Protein AF-A0A6C0GVQ3-F1 (afdb_monomer_lite)

pLDDT: mean 72.8, std 18.74, range [31.38, 94.62]

Radius of gyration: 15.41 Å; chains: 1; bounding box: 32×29×42 Å

Sequence (89 aa):
MKVPSSIDRLISFNLANGQLFTEDKLICEQRVILVVNNFAYAIKNKSRKELTAIKNKILQDYKENPSKAYFFIHVLRIVDEQLKKLVTG

Organism: NCBI:txid2704465

Structure (mmCIF, N/CA/C/O backbone):
data_AF-A0A6C0GVQ3-F1
#
_entry.id   AF-A0A6C0GVQ3-F1
#
loop_
_atom_site.group_PDB
_atom_site.id
_atom_site.type_symbol
_atom_site.label_atom_id
_atom_site.label_alt_id
_atom_site.label_comp_id
_atom_site.label_asym_id
_atom_site.label_entity_id
_atom_site.label_seq_id
_atom_site.pdbx_PDB_ins_code
_atom_site.Cartn_x
_atom_site.Cartn_y
_atom_site.Cartn_z
_atom_site.occupancy
_atom_site.B_iso_or_equiv
_atom_site.auth_seq_id
_atom_site.auth_comp_id
_atom_site.auth_asym_id
_atom_site.auth_atom_id
_atom_site.pdbx_PDB_model_num
ATOM 1 N N . MET A 1 1 ? 4.189 -18.205 -7.005 1.00 34.34 1 MET A N 1
ATOM 2 C CA . MET A 1 1 ? 4.937 -17.476 -8.056 1.00 34.34 1 MET A CA 1
ATOM 3 C C . MET A 1 1 ? 5.645 -16.284 -7.422 1.00 34.34 1 MET A C 1
ATOM 5 O O . MET A 1 1 ? 4.967 -15.443 -6.849 1.00 34.34 1 MET A O 1
ATOM 9 N N . LYS A 1 2 ? 6.984 -1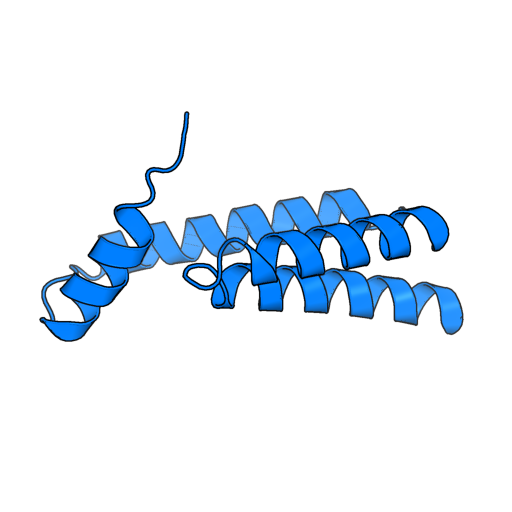6.234 -7.452 1.00 31.38 2 LYS A N 1
ATOM 10 C CA . LYS A 1 2 ? 7.765 -15.060 -7.019 1.00 31.38 2 LYS A CA 1
ATOM 11 C C . LYS A 1 2 ? 7.833 -14.094 -8.204 1.00 31.38 2 LYS A C 1
ATOM 13 O O . LYS A 1 2 ? 8.330 -14.497 -9.247 1.00 31.38 2 LYS A O 1
ATOM 18 N N . VAL A 1 3 ? 7.318 -12.870 -8.070 1.00 35.69 3 VAL A N 1
ATOM 19 C CA . VAL A 1 3 ? 7.540 -11.803 -9.064 1.00 35.69 3 VAL A CA 1
ATOM 20 C C . VAL A 1 3 ? 9.034 -11.471 -9.005 1.00 35.69 3 VAL A C 1
ATOM 22 O O . VAL A 1 3 ? 9.489 -11.004 -7.955 1.00 35.69 3 VAL A O 1
ATOM 25 N N . PRO A 1 4 ? 9.829 -11.794 -10.037 1.00 36.59 4 PRO A N 1
ATOM 26 C CA . PRO A 1 4 ? 11.267 -11.622 -9.953 1.00 36.59 4 PRO A CA 1
ATOM 27 C C . PRO A 1 4 ? 11.605 -10.128 -9.944 1.00 36.59 4 PRO A C 1
ATOM 29 O O . PRO A 1 4 ? 10.984 -9.328 -10.644 1.00 36.59 4 PRO A O 1
ATOM 32 N N . SER A 1 5 ? 12.626 -9.761 -9.164 1.00 48.31 5 SER A N 1
ATOM 33 C CA . SER A 1 5 ? 13.209 -8.410 -9.063 1.00 48.31 5 SER A CA 1
ATOM 34 C C . SER A 1 5 ? 13.734 -7.855 -10.393 1.00 48.31 5 SER A C 1
ATOM 36 O O . SER A 1 5 ? 14.164 -6.705 -10.462 1.00 48.31 5 SER A O 1
ATOM 38 N N . SER A 1 6 ? 13.690 -8.662 -11.453 1.00 53.88 6 SER A N 1
ATOM 39 C CA . SER A 1 6 ? 13.985 -8.251 -12.810 1.00 53.88 6 SER A CA 1
ATOM 40 C C . SER A 1 6 ? 12.874 -7.418 -13.433 1.00 53.88 6 SER A C 1
ATOM 42 O O . SER A 1 6 ? 13.232 -6.579 -14.235 1.00 53.88 6 SER A O 1
ATOM 44 N N . ILE A 1 7 ? 11.586 -7.562 -13.085 1.00 49.06 7 ILE A N 1
ATOM 45 C CA . ILE A 1 7 ? 10.501 -6.886 -13.831 1.00 49.06 7 ILE A CA 1
ATOM 46 C C . ILE A 1 7 ? 10.553 -5.362 -13.676 1.00 49.06 7 ILE A C 1
ATOM 48 O O . ILE A 1 7 ? 10.552 -4.673 -14.685 1.00 49.06 7 ILE A O 1
ATOM 52 N N . ASP A 1 8 ? 10.705 -4.820 -12.465 1.00 49.47 8 ASP A N 1
ATOM 53 C CA . ASP A 1 8 ? 10.804 -3.359 -12.270 1.00 49.47 8 ASP A CA 1
ATOM 54 C C . ASP A 1 8 ? 12.059 -2.771 -12.941 1.00 49.47 8 ASP A C 1
ATOM 56 O O . ASP A 1 8 ? 12.041 -1.663 -13.487 1.00 49.47 8 ASP A O 1
ATOM 60 N N . ARG A 1 9 ? 13.154 -3.544 -12.951 1.00 49.62 9 ARG A N 1
ATOM 61 C CA . ARG A 1 9 ? 14.407 -3.185 -13.627 1.00 49.62 9 ARG A CA 1
ATOM 62 C C . ARG A 1 9 ? 14.271 -3.274 -15.146 1.00 49.62 9 ARG A C 1
ATOM 64 O O . ARG A 1 9 ? 14.756 -2.385 -15.829 1.00 49.62 9 ARG A O 1
ATOM 71 N N . LEU A 1 10 ? 13.586 -4.296 -15.661 1.00 50.50 10 LEU A N 1
ATOM 72 C CA . LEU A 1 10 ? 13.284 -4.487 -17.081 1.00 50.50 10 LEU A CA 1
ATOM 73 C C . LEU A 1 10 ? 12.348 -3.386 -17.574 1.00 50.50 10 LEU A C 1
ATOM 75 O O . LEU A 1 10 ? 12.569 -2.843 -18.644 1.00 50.50 10 LEU A O 1
ATOM 79 N N . ILE A 1 11 ? 11.336 -3.026 -16.779 1.00 50.34 11 ILE A N 1
ATOM 80 C CA . ILE A 1 11 ? 10.402 -1.941 -17.080 1.00 50.34 11 ILE A CA 1
ATOM 81 C C . ILE A 1 11 ? 11.164 -0.620 -17.131 1.00 50.34 11 ILE A C 1
ATOM 83 O O . ILE A 1 11 ? 11.105 0.064 -18.145 1.00 50.34 11 ILE A O 1
ATOM 87 N N . SER A 1 12 ? 11.955 -0.294 -16.105 1.00 48.19 12 SER A N 1
ATOM 88 C CA . SER A 1 12 ? 12.753 0.942 -16.076 1.00 48.19 12 SER A CA 1
ATOM 89 C C . SER A 1 12 ? 13.784 1.006 -17.213 1.00 48.19 12 SER A C 1
ATOM 91 O O . SER A 1 12 ? 13.959 2.051 -17.834 1.00 48.19 12 SER A O 1
ATOM 93 N N . PHE A 1 13 ? 14.437 -0.117 -17.527 1.00 46.06 13 PHE A N 1
ATOM 94 C CA . PHE A 1 13 ? 15.417 -0.223 -18.610 1.00 46.06 13 PHE A CA 1
ATOM 95 C C . PHE A 1 13 ? 14.764 -0.119 -19.996 1.00 46.06 13 PHE A C 1
ATOM 97 O O . PHE A 1 13 ? 15.244 0.621 -20.849 1.00 46.06 13 PHE A O 1
ATOM 104 N N . ASN A 1 14 ? 13.639 -0.792 -20.230 1.00 47.78 14 ASN A N 1
ATOM 105 C CA . ASN A 1 14 ? 12.923 -0.728 -21.506 1.00 47.78 14 ASN A CA 1
ATOM 106 C C . ASN A 1 14 ? 12.160 0.596 -21.687 1.00 47.78 14 ASN A C 1
ATOM 108 O O . ASN A 1 14 ? 11.929 1.008 -22.823 1.00 47.78 14 ASN A O 1
ATOM 112 N N . LEU A 1 15 ? 11.799 1.283 -20.593 1.00 46.53 15 LEU A N 1
ATOM 113 C CA . LEU A 1 15 ? 11.307 2.665 -20.605 1.00 46.53 15 LEU A CA 1
ATOM 114 C C . LEU A 1 15 ? 12.408 3.633 -21.047 1.00 46.53 15 LEU A C 1
ATOM 116 O O . LEU A 1 15 ? 12.164 4.455 -21.924 1.00 46.53 15 LEU A O 1
ATOM 120 N N . ALA A 1 16 ? 13.618 3.497 -20.498 1.00 52.66 16 ALA A N 1
ATOM 121 C CA . ALA A 1 16 ? 14.764 4.325 -20.875 1.00 52.66 16 ALA A CA 1
ATOM 122 C C . ALA A 1 16 ? 15.215 4.105 -22.332 1.00 52.66 16 ALA A C 1
ATOM 124 O O . ALA A 1 16 ? 15.719 5.030 -22.960 1.00 52.66 16 ALA A O 1
ATOM 125 N N . ASN A 1 17 ? 15.001 2.902 -22.878 1.00 47.5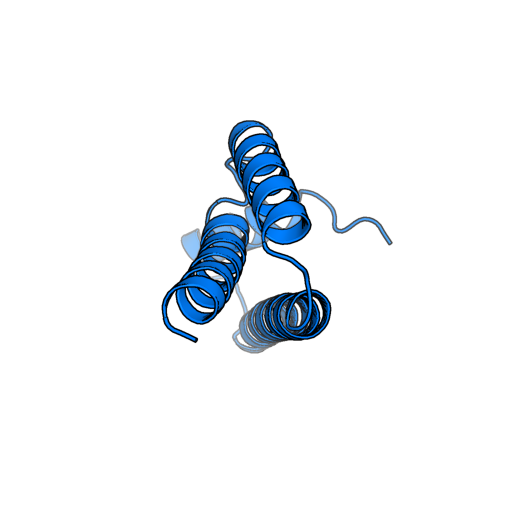6 17 ASN A N 1
ATOM 126 C CA . ASN A 1 17 ? 15.399 2.539 -24.242 1.00 47.56 17 ASN A CA 1
ATOM 127 C C . ASN A 1 17 ? 14.257 2.601 -25.277 1.00 47.56 17 ASN A C 1
ATOM 129 O O . ASN A 1 17 ? 14.470 2.259 -26.435 1.00 47.56 17 ASN A O 1
ATOM 133 N N . GLY A 1 18 ? 13.035 2.991 -24.889 1.00 48.31 18 GLY A N 1
ATOM 134 C CA . GLY A 1 18 ? 11.890 3.070 -25.810 1.00 48.31 18 GLY A CA 1
ATOM 135 C C . GLY A 1 18 ? 11.406 1.724 -26.382 1.00 48.31 18 GLY A C 1
ATOM 136 O O . GLY A 1 18 ? 10.628 1.718 -27.329 1.00 48.31 18 GLY A O 1
ATOM 137 N N . GLN A 1 19 ? 11.833 0.589 -25.814 1.00 51.44 19 GLN A N 1
ATOM 138 C CA . GLN A 1 19 ? 11.633 -0.768 -26.362 1.00 51.44 19 GLN A CA 1
ATOM 139 C C . GLN A 1 19 ? 10.410 -1.521 -25.813 1.00 51.44 19 GLN A C 1
ATOM 141 O O . GLN A 1 19 ? 10.147 -2.656 -26.199 1.00 51.44 19 GLN A O 1
ATOM 146 N N . LEU A 1 20 ? 9.646 -0.925 -24.898 1.00 46.44 20 LEU A N 1
ATOM 147 C CA . LEU A 1 20 ? 8.415 -1.540 -24.398 1.00 46.44 20 LEU A CA 1
ATOM 148 C C . LEU A 1 20 ? 7.275 -1.360 -25.411 1.00 46.44 20 LEU A C 1
ATOM 150 O O . LEU A 1 20 ? 6.765 -0.240 -25.556 1.00 46.44 20 LEU A O 1
ATOM 154 N N . PHE A 1 21 ? 6.852 -2.459 -26.042 1.00 55.59 21 PHE A N 1
ATOM 155 C CA . PHE A 1 21 ? 5.600 -2.542 -26.795 1.00 55.59 21 PHE A CA 1
ATOM 156 C C . PHE A 1 21 ? 4.422 -2.116 -25.902 1.00 55.59 21 PHE A C 1
ATOM 158 O O . PHE A 1 21 ? 4.380 -2.414 -24.706 1.00 55.59 21 PHE A O 1
ATOM 165 N N . THR A 1 22 ? 3.475 -1.370 -26.472 1.00 54.66 22 THR A N 1
ATOM 166 C CA . THR A 1 22 ? 2.345 -0.748 -25.758 1.00 54.66 22 THR A CA 1
ATOM 167 C C . THR A 1 22 ? 1.518 -1.757 -24.950 1.00 54.66 22 THR A C 1
ATOM 169 O O . THR A 1 22 ? 1.022 -1.428 -23.875 1.00 54.66 22 THR A O 1
ATOM 172 N N . GLU A 1 23 ? 1.413 -2.998 -25.421 1.00 47.16 23 GLU A N 1
ATOM 173 C CA . GLU A 1 23 ? 0.611 -4.057 -24.798 1.00 47.16 23 GLU A CA 1
ATOM 174 C C . GLU A 1 23 ? 1.227 -4.594 -23.499 1.00 47.16 23 GLU A C 1
ATOM 176 O O . GLU A 1 23 ? 0.521 -4.749 -22.504 1.00 47.16 23 GLU A O 1
ATOM 181 N N . ASP A 1 24 ? 2.548 -4.775 -23.442 1.00 47.94 24 ASP A N 1
ATOM 182 C CA . ASP A 1 24 ? 3.228 -5.222 -22.219 1.00 47.94 24 ASP A CA 1
ATOM 183 C C . ASP A 1 24 ? 3.206 -4.143 -21.123 1.00 47.94 24 ASP A C 1
ATOM 185 O O . ASP A 1 24 ? 3.088 -4.462 -19.934 1.00 47.94 24 ASP A O 1
ATOM 189 N N . LYS A 1 25 ? 3.247 -2.856 -21.515 1.00 50.59 25 LYS A N 1
ATOM 190 C CA . LYS A 1 25 ? 3.015 -1.713 -20.608 1.00 50.59 25 LYS A CA 1
ATOM 191 C C . LYS A 1 25 ? 1.607 -1.762 -20.023 1.00 50.59 25 LYS A C 1
ATOM 193 O O . LYS A 1 25 ? 1.458 -1.737 -18.803 1.00 50.59 25 LYS A O 1
ATOM 198 N N . LEU A 1 26 ? 0.597 -1.909 -20.883 1.00 53.88 26 LEU A N 1
ATOM 199 C CA . LEU A 1 26 ? -0.807 -2.004 -20.482 1.00 53.88 26 LEU A CA 1
ATOM 200 C C . LEU A 1 26 ? -1.044 -3.177 -19.524 1.00 53.88 26 LEU A C 1
ATOM 202 O O . LEU A 1 26 ? -1.711 -3.008 -18.507 1.00 53.88 26 LEU A O 1
ATOM 206 N N . ILE A 1 27 ? -0.461 -4.349 -19.788 1.00 60.81 27 ILE A N 1
ATOM 207 C CA . ILE A 1 27 ? -0.600 -5.527 -18.918 1.00 60.81 27 ILE A CA 1
ATOM 208 C C . ILE A 1 27 ? 0.058 -5.292 -17.551 1.00 60.81 27 ILE A C 1
ATOM 210 O O . ILE A 1 27 ? -0.512 -5.658 -16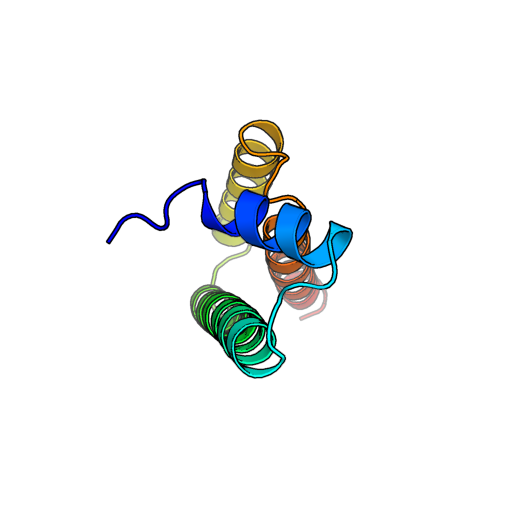.517 1.00 60.81 27 ILE A O 1
ATOM 214 N N . CYS A 1 28 ? 1.245 -4.682 -17.514 1.00 62.41 28 CYS A N 1
ATOM 215 C CA . CYS A 1 28 ? 1.921 -4.365 -16.255 1.00 62.41 28 CYS A CA 1
ATOM 216 C C . CYS A 1 28 ? 1.132 -3.337 -15.433 1.00 62.41 28 CYS A C 1
ATOM 218 O O . CYS A 1 28 ? 0.901 -3.555 -14.242 1.00 62.41 28 CYS A O 1
ATOM 220 N N . GLU A 1 29 ? 0.654 -2.266 -16.065 1.00 59.97 29 GLU A N 1
ATOM 221 C CA . GLU A 1 29 ? -0.178 -1.243 -15.424 1.00 59.97 29 GLU A CA 1
ATOM 222 C C . GLU A 1 29 ? -1.499 -1.827 -14.903 1.00 59.97 29 GLU A C 1
ATOM 224 O O . GLU A 1 29 ? -1.849 -1.626 -13.738 1.00 59.97 29 GLU A O 1
ATOM 229 N N . GLN A 1 30 ? -2.194 -2.643 -15.703 1.00 64.19 30 GLN A N 1
ATOM 230 C CA . GLN A 1 30 ? -3.423 -3.331 -15.289 1.00 64.19 30 GLN A CA 1
ATOM 231 C C . GLN A 1 30 ? -3.195 -4.260 -14.092 1.00 64.19 30 GLN A C 1
ATOM 233 O O . GLN A 1 30 ? -4.027 -4.317 -13.183 1.00 64.19 30 GLN A O 1
ATOM 238 N N . ARG A 1 31 ? -2.058 -4.967 -14.041 1.00 68.19 31 ARG A N 1
ATOM 239 C CA . ARG A 1 31 ? -1.707 -5.811 -12.889 1.00 68.19 31 ARG A CA 1
ATOM 240 C C . ARG A 1 31 ? -1.458 -4.990 -11.631 1.00 68.19 31 ARG A C 1
ATOM 242 O O . ARG A 1 31 ? -1.925 -5.389 -10.566 1.00 68.19 31 ARG A O 1
ATOM 249 N N . VAL A 1 32 ? -0.764 -3.857 -11.733 1.00 69.56 32 VAL A N 1
ATOM 250 C CA . VAL A 1 32 ? -0.562 -2.953 -10.590 1.00 69.56 32 VAL A CA 1
ATOM 251 C C . VAL A 1 32 ? -1.909 -2.434 -10.084 1.00 69.56 32 VAL A C 1
ATOM 253 O O . VAL A 1 32 ? -2.173 -2.526 -8.885 1.00 69.56 32 VAL A O 1
ATOM 256 N N . ILE A 1 33 ? -2.796 -1.992 -10.982 1.00 72.25 33 ILE A N 1
ATOM 257 C CA . ILE A 1 33 ? -4.158 -1.554 -10.638 1.00 72.25 33 ILE A CA 1
ATOM 258 C C . ILE A 1 33 ? -4.925 -2.666 -9.909 1.00 72.25 33 ILE A C 1
ATOM 260 O O . ILE A 1 33 ? -5.508 -2.421 -8.853 1.00 72.25 33 ILE A O 1
ATOM 264 N N . LEU A 1 34 ? -4.890 -3.899 -10.423 1.00 74.75 34 LEU A N 1
ATOM 265 C CA . LEU A 1 34 ? -5.566 -5.042 -9.806 1.00 74.75 34 LEU A CA 1
ATOM 266 C C . LEU A 1 34 ? -5.052 -5.319 -8.387 1.00 74.75 34 LEU A C 1
ATOM 268 O O . LEU A 1 34 ? -5.847 -5.492 -7.463 1.00 74.75 34 LEU A O 1
ATOM 272 N N . VAL A 1 35 ? -3.730 -5.350 -8.194 1.00 77.69 35 VAL A N 1
ATOM 273 C CA . VAL A 1 35 ? -3.120 -5.607 -6.879 1.00 77.69 35 VAL A CA 1
ATOM 274 C C . VAL A 1 35 ? -3.482 -4.501 -5.887 1.00 77.69 35 VAL A C 1
ATOM 276 O O . VAL A 1 35 ? -3.856 -4.795 -4.750 1.00 77.69 35 VAL A O 1
ATOM 279 N N . VAL A 1 36 ? -3.422 -3.241 -6.318 1.00 76.75 36 VAL A N 1
ATOM 280 C CA . VAL A 1 36 ? -3.769 -2.076 -5.496 1.00 76.75 36 VAL A CA 1
ATOM 281 C C . VAL A 1 36 ? -5.254 -2.093 -5.108 1.00 76.75 36 VAL A C 1
ATOM 283 O O . VAL A 1 36 ? -5.585 -1.876 -3.942 1.00 76.75 36 VAL A O 1
ATOM 286 N N . ASN A 1 37 ? -6.151 -2.429 -6.039 1.00 75.56 37 ASN A N 1
ATOM 287 C CA . ASN A 1 37 ? -7.588 -2.534 -5.773 1.00 75.56 37 ASN A CA 1
ATOM 288 C C . ASN A 1 37 ? -7.923 -3.686 -4.816 1.00 75.56 37 ASN A C 1
ATOM 290 O O . ASN A 1 37 ? -8.692 -3.501 -3.871 1.00 75.56 37 ASN A O 1
ATOM 294 N N . ASN A 1 38 ? -7.307 -4.856 -5.006 1.00 79.62 38 ASN A N 1
ATOM 295 C CA . ASN A 1 38 ? -7.472 -5.994 -4.099 1.00 79.62 38 ASN A CA 1
ATOM 296 C C . ASN A 1 38 ? -6.990 -5.656 -2.683 1.00 79.62 38 ASN A C 1
ATOM 298 O O . ASN A 1 38 ? -7.648 -6.002 -1.701 1.00 79.62 38 ASN A O 1
ATOM 302 N N . PHE A 1 39 ? -5.872 -4.933 -2.571 1.00 84.88 39 PHE A N 1
ATOM 303 C CA . PHE A 1 39 ? -5.385 -4.432 -1.291 1.00 84.88 39 PHE A CA 1
ATOM 304 C C . PHE A 1 39 ? -6.384 -3.462 -0.642 1.00 84.88 39 PHE A C 1
ATOM 306 O O . PHE A 1 39 ? -6.737 -3.640 0.524 1.00 84.88 39 PHE A O 1
ATOM 313 N N . ALA A 1 40 ? -6.894 -2.481 -1.395 1.00 84.94 40 ALA A N 1
ATOM 314 C CA . ALA A 1 40 ? -7.881 -1.522 -0.897 1.00 84.94 40 ALA A CA 1
ATOM 315 C C . ALA A 1 40 ? -9.144 -2.211 -0.358 1.00 84.94 40 ALA A C 1
ATOM 317 O O . ALA A 1 40 ? -9.650 -1.840 0.703 1.00 84.94 40 ALA A O 1
ATOM 318 N N . TYR A 1 41 ? -9.625 -3.242 -1.058 1.00 88.62 41 TYR A N 1
ATOM 319 C CA . TYR A 1 41 ? -10.760 -4.045 -0.615 1.00 88.62 41 TYR A CA 1
ATOM 320 C C . TYR A 1 41 ? -10.458 -4.799 0.687 1.00 88.62 41 TYR A C 1
ATOM 322 O O . TYR A 1 41 ? -11.236 -4.724 1.639 1.00 88.62 41 TYR A O 1
ATOM 330 N N . ALA A 1 42 ? -9.303 -5.468 0.766 1.00 85.19 42 ALA A N 1
ATOM 331 C CA . ALA A 1 42 ? -8.906 -6.266 1.926 1.00 85.19 42 ALA A CA 1
ATOM 332 C C . ALA A 1 42 ? -8.768 -5.446 3.222 1.00 85.19 42 ALA A C 1
ATOM 334 O O . ALA A 1 42 ? -8.959 -5.987 4.315 1.00 85.19 42 ALA A O 1
ATOM 335 N N . ILE A 1 43 ? -8.447 -4.151 3.118 1.00 89.38 43 ILE A N 1
ATOM 336 C CA . ILE A 1 43 ? -8.269 -3.285 4.289 1.00 89.38 43 ILE A CA 1
ATOM 337 C C . ILE A 1 43 ? -9.501 -2.447 4.659 1.00 89.38 43 ILE A C 1
ATOM 339 O O . ILE A 1 43 ? -9.482 -1.788 5.695 1.00 89.38 43 ILE A O 1
ATOM 343 N N . LYS A 1 44 ? -10.567 -2.458 3.844 1.00 89.81 44 LYS A N 1
ATOM 344 C CA . LYS A 1 44 ? -11.719 -1.543 3.967 1.00 89.81 44 LYS A CA 1
ATOM 345 C C . LYS A 1 44 ? -12.363 -1.532 5.360 1.00 89.81 44 LYS A C 1
ATOM 347 O O . LYS A 1 44 ? -12.771 -0.478 5.828 1.00 89.81 44 LYS A O 1
ATOM 352 N N . ASN A 1 45 ? -12.437 -2.692 6.012 1.00 89.19 45 ASN A N 1
ATOM 353 C CA . ASN A 1 45 ? -13.090 -2.867 7.316 1.00 89.19 45 ASN A CA 1
ATOM 354 C C . ASN A 1 45 ? -12.086 -3.138 8.451 1.00 89.19 45 ASN A C 1
ATOM 356 O O . ASN A 1 45 ? -12.456 -3.676 9.493 1.00 89.19 45 ASN A O 1
ATOM 360 N N . LYS A 1 46 ? -10.798 -2.847 8.237 1.00 91.62 46 LYS A N 1
ATOM 361 C CA . LYS A 1 46 ? -9.765 -3.048 9.257 1.00 91.62 46 LYS A CA 1
ATOM 362 C C . LYS A 1 46 ? -9.870 -1.988 10.347 1.00 91.62 46 LYS A C 1
ATOM 364 O O . LYS A 1 46 ? -10.148 -0.823 10.079 1.00 91.62 46 LYS A O 1
ATOM 369 N N . SER A 1 47 ? -9.600 -2.393 11.583 1.00 93.56 47 SER A N 1
ATOM 370 C CA . SER A 1 47 ? -9.563 -1.474 12.720 1.00 93.56 47 SER A CA 1
ATOM 371 C C . SER A 1 47 ? -8.390 -0.492 12.616 1.00 93.56 47 SER A C 1
ATOM 373 O O . SER A 1 47 ? -7.376 -0.756 11.964 1.00 93.56 47 SER A O 1
ATOM 375 N N . ARG A 1 48 ? -8.468 0.630 13.343 1.00 92.38 48 ARG A N 1
ATOM 376 C CA . ARG A 1 48 ? -7.384 1.629 13.405 1.00 92.38 48 ARG A CA 1
ATOM 377 C C . ARG A 1 48 ? -6.041 1.027 13.840 1.00 92.38 48 ARG A C 1
ATOM 379 O O . ARG A 1 48 ? -4.995 1.410 13.311 1.00 92.38 48 ARG A O 1
ATOM 386 N N . LYS A 1 49 ? -6.061 0.078 14.785 1.00 94.31 49 LYS A N 1
ATOM 387 C CA . LYS A 1 49 ? -4.854 -0.611 15.272 1.00 94.31 49 LYS A CA 1
ATOM 388 C C . LYS A 1 49 ? -4.229 -1.466 14.168 1.00 94.31 49 LYS A C 1
ATOM 390 O O . LYS A 1 49 ? -3.022 -1.386 13.954 1.00 94.31 49 LYS A O 1
ATOM 395 N N . GLU A 1 50 ? -5.043 -2.229 13.440 1.00 93.06 50 GLU A N 1
ATOM 396 C CA . GLU A 1 50 ? -4.577 -3.040 12.309 1.00 93.06 50 GLU A CA 1
ATOM 397 C C . GLU A 1 50 ? -4.026 -2.171 11.176 1.00 93.06 50 GLU A C 1
ATOM 399 O O . GLU A 1 50 ? -2.940 -2.446 10.674 1.00 93.06 50 GLU A O 1
ATOM 404 N N . LEU A 1 51 ? -4.721 -1.091 10.811 1.00 93.25 51 LEU A N 1
ATOM 405 C CA . LEU A 1 51 ? -4.265 -0.171 9.766 1.00 93.25 51 LEU A CA 1
ATOM 406 C C . LEU A 1 51 ? -2.942 0.514 10.136 1.00 93.25 51 LEU A C 1
ATOM 408 O O . LEU A 1 51 ? -2.060 0.635 9.291 1.00 93.25 51 LEU A O 1
ATOM 412 N N . THR A 1 52 ? -2.756 0.896 11.404 1.00 94.12 52 THR A N 1
ATOM 413 C CA . THR A 1 52 ? -1.476 1.446 11.891 1.00 94.12 52 THR A CA 1
ATOM 414 C C . THR A 1 52 ? -0.345 0.419 11.789 1.00 94.12 52 THR A C 1
ATOM 416 O O . THR A 1 52 ? 0.753 0.749 11.342 1.00 94.12 52 THR A O 1
ATOM 419 N N . ALA A 1 53 ? -0.605 -0.840 12.155 1.00 94.44 53 ALA A N 1
ATOM 420 C CA . ALA A 1 53 ? 0.383 -1.909 12.026 1.00 94.44 53 ALA A CA 1
ATOM 421 C C . ALA A 1 53 ? 0.752 -2.170 10.554 1.00 94.44 53 ALA A C 1
ATOM 423 O O . ALA A 1 53 ? 1.932 -2.295 10.224 1.00 94.44 53 ALA A O 1
ATOM 424 N N . ILE A 1 54 ? -0.245 -2.181 9.664 1.00 92.00 54 ILE A N 1
ATOM 425 C CA . ILE A 1 54 ? -0.053 -2.306 8.214 1.00 92.00 54 ILE A CA 1
ATOM 426 C C . ILE A 1 54 ? 0.790 -1.139 7.684 1.00 92.00 54 ILE A C 1
ATOM 428 O O . ILE A 1 54 ? 1.762 -1.373 6.970 1.00 92.00 54 ILE A O 1
ATOM 432 N N . LYS A 1 55 ? 0.480 0.104 8.079 1.00 93.69 55 LYS A N 1
ATOM 433 C CA . LYS A 1 55 ? 1.250 1.298 7.699 1.00 93.69 55 LYS A CA 1
ATOM 434 C C . LYS A 1 55 ? 2.723 1.174 8.089 1.00 93.69 55 LYS A C 1
ATOM 436 O O . LYS A 1 55 ? 3.595 1.390 7.253 1.00 93.69 55 LYS A O 1
ATOM 441 N N . ASN A 1 56 ? 3.001 0.792 9.335 1.00 94.62 56 ASN A N 1
ATOM 442 C CA . ASN A 1 56 ? 4.371 0.641 9.826 1.00 94.62 56 ASN A CA 1
ATOM 443 C C . ASN A 1 56 ? 5.134 -0.449 9.066 1.00 94.62 56 ASN A C 1
ATOM 445 O O . ASN A 1 56 ? 6.294 -0.245 8.714 1.00 94.62 56 ASN A O 1
ATOM 449 N N . LYS A 1 57 ? 4.472 -1.572 8.759 1.00 93.19 57 LYS A N 1
ATOM 450 C CA . LYS A 1 57 ? 5.065 -2.636 7.946 1.00 93.19 57 LYS A CA 1
ATOM 451 C C . LYS A 1 57 ? 5.403 -2.154 6.534 1.00 93.19 57 LYS A C 1
ATOM 453 O O . LYS A 1 57 ? 6.520 -2.365 6.087 1.00 93.19 57 LYS A O 1
ATOM 458 N N . ILE A 1 58 ? 4.491 -1.447 5.864 1.00 90.56 58 ILE A N 1
ATOM 459 C CA . ILE A 1 58 ? 4.744 -0.919 4.514 1.00 90.56 58 ILE A CA 1
ATOM 460 C C . ILE A 1 58 ? 5.906 0.084 4.516 1.00 90.56 58 ILE A C 1
ATOM 462 O O . ILE A 1 58 ? 6.732 0.068 3.609 1.00 90.56 58 ILE A O 1
ATOM 466 N N . LEU A 1 59 ? 5.998 0.947 5.534 1.00 90.69 59 LEU A N 1
ATOM 467 C CA . LEU A 1 59 ? 7.119 1.882 5.676 1.00 90.69 59 LEU A CA 1
ATOM 468 C C . LEU A 1 59 ? 8.459 1.162 5.871 1.00 90.69 59 LEU A C 1
ATOM 470 O O . LEU A 1 59 ? 9.481 1.639 5.378 1.00 90.69 59 LEU A O 1
ATOM 474 N N . GLN A 1 60 ? 8.461 0.032 6.579 1.00 91.50 60 GLN A N 1
ATOM 475 C CA . GLN A 1 60 ? 9.645 -0.809 6.725 1.00 91.50 60 GLN A CA 1
ATOM 476 C C . GLN A 1 60 ? 10.008 -1.483 5.395 1.00 91.50 60 GLN A C 1
ATOM 478 O O . GLN A 1 60 ? 11.136 -1.334 4.927 1.00 91.50 60 GLN A O 1
ATOM 483 N N . ASP A 1 61 ? 9.037 -2.113 4.730 1.00 84.81 61 ASP A N 1
ATOM 484 C CA . ASP A 1 61 ? 9.231 -2.778 3.436 1.00 84.81 61 ASP A CA 1
ATOM 485 C C . ASP A 1 61 ? 9.732 -1.791 2.360 1.00 84.81 61 ASP A C 1
ATOM 487 O O . ASP A 1 61 ? 10.573 -2.147 1.531 1.00 84.81 61 ASP A O 1
ATOM 491 N N . TYR A 1 62 ? 9.268 -0.534 2.404 1.00 86.75 62 TYR A N 1
ATOM 492 C CA . TYR A 1 62 ? 9.729 0.564 1.548 1.00 86.75 62 TYR A CA 1
ATOM 493 C C . TYR A 1 62 ? 11.212 0.887 1.749 1.00 86.75 62 TYR A C 1
ATOM 495 O O . TYR A 1 62 ? 11.941 1.045 0.769 1.00 86.75 62 TYR A O 1
ATOM 503 N N . LYS A 1 63 ? 11.673 0.963 3.005 1.00 85.44 63 LYS A N 1
ATOM 504 C CA . LYS A 1 63 ? 13.091 1.199 3.320 1.00 85.44 63 LYS A CA 1
ATOM 505 C C . LYS A 1 63 ? 13.973 0.056 2.825 1.00 85.44 63 LYS A C 1
ATOM 507 O O . LYS A 1 63 ? 15.076 0.303 2.351 1.00 85.44 63 LYS A O 1
ATOM 512 N N . GLU A 1 64 ? 13.482 -1.176 2.925 1.00 85.06 64 GLU A N 1
ATOM 513 C CA . GLU A 1 64 ? 14.206 -2.378 2.501 1.00 85.06 64 GLU A CA 1
ATOM 514 C C . GLU A 1 64 ? 14.207 -2.564 0.976 1.00 85.06 64 GLU A C 1
ATOM 516 O O . GLU A 1 64 ? 15.133 -3.154 0.423 1.00 85.06 64 GLU A O 1
ATOM 521 N N . ASN A 1 65 ? 13.189 -2.051 0.278 1.00 81.06 65 ASN A N 1
ATOM 522 C CA . ASN A 1 65 ? 12.995 -2.263 -1.157 1.00 81.06 65 ASN A CA 1
ATOM 523 C C . ASN A 1 65 ? 12.697 -0.944 -1.900 1.00 81.06 65 ASN A C 1
ATOM 525 O O . ASN A 1 65 ? 11.630 -0.803 -2.510 1.00 81.06 65 ASN A O 1
ATOM 529 N N . PRO A 1 66 ? 13.638 0.018 -1.924 1.00 72.62 66 PRO A N 1
ATOM 530 C CA . PRO A 1 66 ? 13.413 1.336 -2.523 1.00 72.62 66 PRO A CA 1
ATOM 531 C C . PRO A 1 66 ? 13.124 1.279 -4.032 1.00 72.62 66 PRO A C 1
ATOM 533 O O . PRO A 1 66 ? 12.458 2.161 -4.566 1.00 72.62 66 PRO A O 1
ATOM 536 N N . SER A 1 67 ? 13.541 0.215 -4.729 1.00 72.25 67 SER A N 1
ATOM 537 C CA . SER A 1 67 ? 13.216 -0.011 -6.147 1.00 72.25 67 SER A CA 1
ATOM 538 C C . SER A 1 67 ? 11.716 -0.169 -6.428 1.00 72.25 67 SER A C 1
ATOM 540 O O . SER A 1 67 ? 11.300 -0.038 -7.574 1.00 72.25 67 SE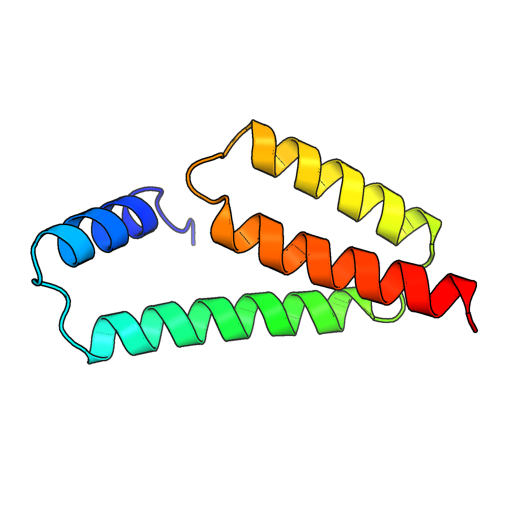R A O 1
ATOM 542 N N . LYS A 1 68 ? 10.898 -0.408 -5.394 1.00 70.06 68 LYS A N 1
ATOM 543 C CA . LYS A 1 68 ? 9.434 -0.540 -5.471 1.00 70.06 68 LYS A CA 1
ATOM 544 C C . LYS A 1 68 ? 8.698 0.662 -4.879 1.00 70.06 68 LYS A C 1
ATOM 546 O O . LYS A 1 68 ? 7.530 0.553 -4.501 1.00 70.06 68 LYS A O 1
ATOM 551 N N . ALA A 1 69 ? 9.368 1.813 -4.796 1.00 72.94 69 ALA A N 1
ATOM 552 C CA . ALA A 1 69 ? 8.837 3.031 -4.190 1.00 72.94 69 ALA A CA 1
ATOM 553 C C . ALA A 1 69 ? 7.432 3.394 -4.690 1.00 72.94 69 ALA A C 1
ATOM 555 O O . ALA A 1 69 ? 6.539 3.641 -3.881 1.00 72.94 69 ALA A O 1
ATOM 556 N N . TYR A 1 70 ? 7.220 3.353 -6.008 1.00 70.31 70 TYR A N 1
ATOM 557 C CA . TYR A 1 70 ? 5.934 3.664 -6.632 1.00 70.31 70 TYR A CA 1
ATOM 558 C C . TYR A 1 70 ? 4.783 2.828 -6.047 1.00 70.31 70 TYR A C 1
ATOM 560 O O . TYR A 1 70 ? 3.780 3.376 -5.594 1.00 70.31 70 TYR A O 1
ATOM 568 N N . PHE A 1 71 ? 4.956 1.506 -5.965 1.00 77.56 71 PHE A N 1
ATOM 569 C CA . PHE A 1 71 ? 3.954 0.602 -5.400 1.00 77.56 71 PHE A CA 1
ATOM 570 C C . PHE A 1 71 ? 3.651 0.929 -3.932 1.00 77.56 71 PHE A C 1
ATOM 572 O O . PHE A 1 71 ? 2.490 1.093 -3.556 1.00 77.56 71 PHE A O 1
ATOM 579 N N . PHE A 1 72 ? 4.686 1.071 -3.101 1.00 81.88 72 PHE A N 1
ATOM 580 C CA . PHE A 1 72 ? 4.502 1.339 -1.674 1.00 81.88 72 PHE A CA 1
ATOM 581 C C . PHE A 1 72 ? 3.835 2.689 -1.406 1.00 81.88 72 PHE A C 1
ATOM 583 O O . PHE A 1 72 ? 2.992 2.769 -0.517 1.00 81.88 72 PHE A O 1
ATOM 590 N N . ILE A 1 73 ? 4.140 3.726 -2.193 1.00 82.31 73 ILE A N 1
ATOM 591 C CA . ILE A 1 73 ? 3.485 5.038 -2.088 1.00 82.31 73 ILE A CA 1
ATOM 592 C C . ILE A 1 73 ? 1.973 4.909 -2.318 1.00 82.31 73 ILE A C 1
ATOM 594 O O . ILE A 1 73 ? 1.181 5.437 -1.534 1.00 82.31 73 ILE A O 1
ATOM 598 N N . HIS A 1 74 ? 1.5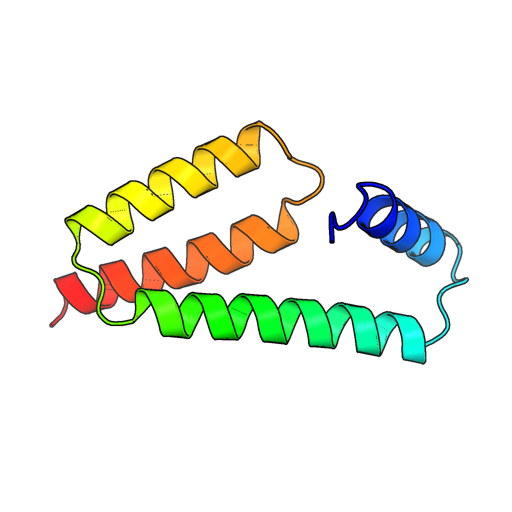57 4.168 -3.349 1.00 82.88 74 HIS A N 1
ATOM 599 C CA . HIS A 1 74 ? 0.137 3.949 -3.634 1.00 82.88 74 HIS A CA 1
ATOM 600 C C . HIS A 1 74 ? -0.578 3.199 -2.505 1.00 82.88 74 HIS A C 1
ATOM 602 O O . HIS A 1 74 ? -1.662 3.601 -2.080 1.00 82.88 74 HIS A O 1
ATOM 608 N N . VAL A 1 75 ? 0.042 2.140 -1.986 1.00 87.31 75 VAL A N 1
ATOM 609 C CA . VAL A 1 75 ? -0.510 1.339 -0.886 1.00 87.31 75 VAL A CA 1
ATOM 610 C C . VAL A 1 75 ? -0.584 2.162 0.411 1.00 87.31 75 VAL A C 1
ATOM 612 O O . VAL A 1 75 ? -1.606 2.121 1.096 1.00 87.3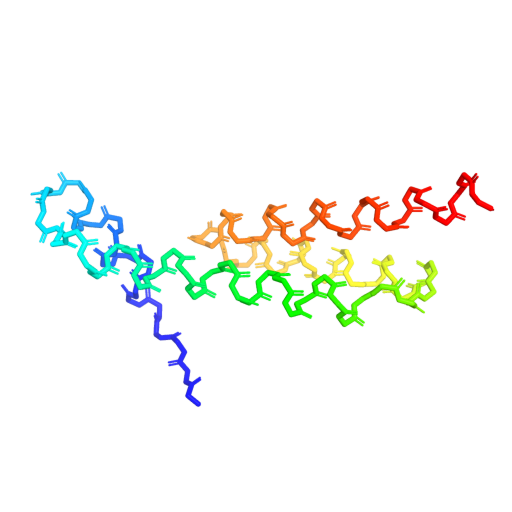1 75 VAL A O 1
ATOM 615 N N . LEU A 1 76 ? 0.435 2.975 0.722 1.00 90.75 76 LEU A N 1
ATOM 616 C CA . LEU A 1 76 ? 0.429 3.887 1.877 1.00 90.75 76 LEU A CA 1
ATOM 617 C C . LEU A 1 76 ? -0.703 4.908 1.799 1.00 90.75 76 LEU A C 1
ATOM 619 O O . LEU A 1 76 ? -1.403 5.108 2.792 1.00 90.75 76 LEU A O 1
ATOM 623 N N . ARG A 1 77 ? -0.925 5.509 0.623 1.00 91.38 77 ARG A N 1
ATOM 624 C CA . ARG A 1 77 ? -2.009 6.479 0.423 1.00 91.38 77 ARG A CA 1
ATOM 625 C C . ARG A 1 77 ? -3.369 5.875 0.771 1.00 91.38 77 ARG A C 1
ATOM 627 O O . ARG A 1 77 ? -4.155 6.503 1.472 1.00 91.38 77 ARG A O 1
ATOM 634 N N . ILE A 1 78 ? -3.619 4.640 0.337 1.00 90.12 78 ILE A N 1
ATOM 635 C CA . ILE A 1 78 ? -4.873 3.928 0.614 1.00 90.12 78 ILE A CA 1
ATOM 636 C C . ILE A 1 78 ? -5.045 3.690 2.118 1.00 90.12 78 ILE A C 1
ATOM 638 O O . ILE A 1 78 ? -6.125 3.929 2.655 1.00 90.12 78 ILE A O 1
ATOM 642 N N . VAL A 1 79 ? -3.991 3.254 2.815 1.00 92.12 79 VAL A N 1
ATOM 643 C CA . VAL A 1 79 ? -4.039 3.056 4.274 1.00 92.12 79 VAL A CA 1
ATOM 644 C C . VAL A 1 79 ? -4.331 4.373 4.998 1.00 92.12 79 VAL A C 1
ATOM 646 O O . VAL A 1 79 ? -5.180 4.403 5.888 1.00 92.12 79 VAL A O 1
ATOM 649 N N . ASP A 1 80 ? -3.683 5.467 4.594 1.00 93.56 80 ASP A N 1
ATOM 650 C CA . ASP A 1 80 ? -3.887 6.791 5.187 1.00 93.56 80 ASP A CA 1
ATOM 651 C C . ASP A 1 80 ? -5.301 7.333 4.953 1.00 93.56 80 ASP A C 1
ATOM 653 O O . ASP A 1 80 ? -5.901 7.903 5.864 1.00 93.56 80 ASP A O 1
ATOM 657 N N . GLU A 1 81 ? -5.870 7.132 3.764 1.00 93.25 81 GLU A N 1
ATOM 658 C CA . GLU A 1 81 ? -7.260 7.493 3.470 1.00 93.25 81 GLU A CA 1
ATOM 659 C C . GLU A 1 81 ? -8.254 6.711 4.338 1.00 93.25 81 GLU A C 1
ATOM 661 O O . GLU A 1 81 ? -9.203 7.298 4.859 1.00 93.25 81 GLU A O 1
ATOM 666 N N . GLN A 1 82 ? -8.038 5.406 4.541 1.00 90.25 82 GLN A N 1
ATOM 667 C CA . GLN A 1 82 ? -8.896 4.606 5.423 1.00 90.25 82 GLN A CA 1
ATOM 668 C C . GLN A 1 82 ? -8.747 5.019 6.891 1.00 90.25 82 GLN A C 1
ATOM 670 O O . GLN A 1 82 ? -9.745 5.160 7.593 1.00 90.25 82 GLN A O 1
ATOM 675 N N . LEU A 1 83 ? -7.523 5.295 7.349 1.00 91.56 83 LEU A N 1
ATOM 676 C CA . LEU A 1 83 ? -7.282 5.822 8.695 1.00 91.56 83 LEU A CA 1
ATOM 677 C C . LEU A 1 83 ? -7.998 7.158 8.923 1.00 91.56 83 LEU A C 1
ATOM 679 O O . LEU A 1 83 ? -8.585 7.346 9.984 1.00 91.56 83 LEU A O 1
ATOM 683 N N . LYS A 1 84 ? -7.984 8.066 7.938 1.00 91.50 84 LYS A N 1
ATOM 684 C CA . LYS A 1 84 ? -8.706 9.346 8.017 1.00 91.50 84 LYS A CA 1
ATOM 685 C C . LYS A 1 84 ? -10.213 9.142 8.149 1.00 91.50 84 LYS A C 1
ATOM 687 O O . LYS A 1 84 ? -10.815 9.766 9.016 1.00 91.50 84 LYS A O 1
ATOM 692 N N . LYS A 1 85 ? -10.802 8.233 7.360 1.00 89.31 85 LYS A N 1
ATOM 693 C CA . LYS A 1 85 ? -12.242 7.916 7.428 1.00 89.31 85 LYS A CA 1
ATOM 694 C C . LYS A 1 85 ? -12.680 7.453 8.816 1.00 89.31 85 LYS A C 1
ATOM 696 O O . LYS A 1 85 ? -13.768 7.810 9.240 1.00 89.31 85 LYS A O 1
ATOM 701 N N . LEU A 1 86 ? -11.827 6.711 9.524 1.00 85.25 86 LEU A N 1
ATOM 702 C CA . LEU A 1 86 ? -12.094 6.252 10.893 1.00 85.25 86 LEU A CA 1
ATOM 703 C C . LEU A 1 86 ? -11.972 7.351 11.960 1.00 85.25 86 LEU A C 1
ATOM 705 O O . LEU A 1 86 ? -12.363 7.125 13.098 1.00 85.25 86 LEU A O 1
ATOM 709 N N . VAL A 1 87 ? -11.360 8.493 11.640 1.00 79.94 87 VAL A N 1
ATOM 710 C CA . VAL A 1 87 ? -11.247 9.639 12.560 1.00 79.94 87 VAL A CA 1
ATOM 711 C C . VAL A 1 87 ? -12.399 10.622 12.354 1.00 79.94 87 VAL A C 1
ATOM 713 O O . VAL A 1 87 ? -12.808 11.283 13.300 1.00 79.94 87 VAL A O 1
ATOM 716 N N . THR A 1 88 ? -12.905 10.734 11.124 1.00 74.69 88 THR A N 1
ATOM 717 C CA . THR A 1 88 ? -14.003 11.644 10.758 1.00 74.69 88 THR A CA 1
ATOM 718 C C . THR A 1 88 ? -15.395 11.012 10.830 1.00 74.69 88 THR A C 1
ATOM 720 O O . THR A 1 88 ? -16.370 11.714 10.575 1.00 74.69 88 THR A O 1
ATOM 723 N N . GLY A 1 89 ? -15.479 9.702 11.074 1.00 51.69 89 GLY A N 1
ATOM 724 C CA . GLY A 1 89 ? -16.720 8.923 11.116 1.00 51.69 89 GLY A CA 1
ATOM 725 C C . GLY A 1 89 ? -17.122 8.504 12.519 1.00 51.69 89 GLY A C 1
ATOM 726 O O . GLY A 1 89 ? -16.241 8.488 13.407 1.00 51.69 89 GLY A O 1
#

Foldseek 3Di:
DDPDPVPLVVVVVCVVVVNDDPVVVVVVVVVLVVVLVVLLVVCLPPDLVVLVVVLVVLVVVCVVCVSCVVSSVSSNVSSVVSNVVVVVD

Secondary structure (DSSP, 8-state):
----THHHHHHHHHHHTT---HHHHHHHHHHHHHHHHHHHHHHTT--HHHHHHHHHHHHHHHHH-GGGHHHHHHHHHHHHHHHHHHHH-